Protein AF-A0A357L0M3-F1 (afdb_monomer_lite)

pLDDT: mean 96.91, std 2.3, range [84.19, 98.81]

Structure (mmCIF, N/CA/C/O backbone):
data_AF-A0A357L0M3-F1
#
_entry.id   AF-A0A357L0M3-F1
#
loop_
_atom_site.group_PDB
_atom_site.id
_atom_site.type_symbol
_atom_site.label_atom_id
_atom_site.label_alt_id
_atom_site.label_comp_id
_atom_site.label_asym_id
_atom_site.label_entity_id
_atom_site.label_seq_id
_atom_site.pdbx_PDB_ins_code
_atom_site.Cartn_x
_atom_site.Cartn_y
_atom_site.Cartn_z
_atom_site.occupancy
_atom_site.B_iso_or_equiv
_atom_site.auth_seq_id
_atom_site.auth_comp_id
_atom_site.auth_asym_id
_atom_site.auth_atom_id
_atom_site.pdbx_PDB_model_num
ATOM 1 N N . LEU A 1 1 ? 10.082 -17.525 -8.032 1.00 84.19 1 LEU A N 1
ATOM 2 C CA . LEU A 1 1 ? 9.702 -16.219 -7.461 1.00 84.19 1 LEU A CA 1
ATOM 3 C C . LEU A 1 1 ? 8.927 -16.506 -6.190 1.00 84.19 1 LEU A C 1
ATOM 5 O O . LEU A 1 1 ? 7.994 -17.297 -6.262 1.00 84.19 1 LEU A O 1
ATOM 9 N N . THR A 1 2 ? 9.353 -15.949 -5.060 1.00 97.31 2 THR A N 1
ATOM 10 C CA . THR A 1 2 ? 8.674 -16.127 -3.770 1.00 97.31 2 THR A CA 1
ATOM 11 C C . THR A 1 2 ? 7.949 -14.836 -3.429 1.00 97.31 2 THR A C 1
ATOM 13 O O . THR A 1 2 ? 8.525 -13.756 -3.564 1.00 97.31 2 THR A O 1
ATOM 16 N N . LEU A 1 3 ? 6.682 -14.945 -3.038 1.00 97.94 3 LEU A N 1
ATOM 17 C CA . LEU A 1 3 ? 5.880 -13.804 -2.610 1.00 97.94 3 LEU A CA 1
ATOM 18 C C . LEU A 1 3 ? 5.888 -13.735 -1.088 1.00 97.94 3 LEU A C 1
ATOM 20 O O . LEU A 1 3 ? 5.645 -14.739 -0.419 1.00 97.94 3 LEU A O 1
ATOM 24 N N . ARG A 1 4 ? 6.124 -12.538 -0.558 1.00 98.44 4 ARG A N 1
ATOM 25 C CA . ARG A 1 4 ? 5.931 -12.232 0.856 1.00 98.44 4 ARG A CA 1
ATOM 26 C C . ARG A 1 4 ? 4.693 -11.360 0.990 1.00 98.44 4 ARG A C 1
ATOM 28 O O . ARG A 1 4 ? 4.653 -10.271 0.427 1.00 98.44 4 ARG A O 1
ATOM 35 N N . ILE A 1 5 ? 3.714 -11.850 1.738 1.00 98.38 5 ILE A N 1
ATOM 36 C CA . ILE A 1 5 ? 2.442 -11.172 1.995 1.00 98.38 5 ILE A CA 1
ATOM 37 C C . ILE A 1 5 ? 2.558 -10.372 3.297 1.00 98.38 5 ILE A C 1
ATOM 39 O O . ILE A 1 5 ? 3.080 -10.889 4.288 1.00 98.38 5 ILE A O 1
ATOM 43 N N . PHE A 1 6 ? 2.081 -9.129 3.283 1.00 98.31 6 PHE A N 1
ATOM 44 C CA . PHE A 1 6 ? 2.009 -8.248 4.450 1.00 98.31 6 PHE A CA 1
ATOM 45 C C . PHE A 1 6 ? 0.598 -8.203 5.033 1.00 98.31 6 PHE A C 1
ATOM 47 O O . PHE A 1 6 ? 0.435 -8.391 6.237 1.00 98.31 6 PHE A O 1
ATOM 54 N N . ASP A 1 7 ? -0.411 -8.019 4.179 1.00 98.38 7 ASP A N 1
ATOM 55 C CA . ASP A 1 7 ? -1.820 -7.992 4.568 1.00 98.38 7 ASP A CA 1
ATOM 56 C C . ASP A 1 7 ? -2.713 -8.554 3.451 1.00 98.38 7 ASP A C 1
ATOM 58 O O . ASP A 1 7 ? -2.366 -8.505 2.273 1.00 98.38 7 ASP A O 1
ATOM 62 N N . CYS A 1 8 ? -3.869 -9.096 3.822 1.00 97.38 8 CYS A N 1
ATOM 63 C CA . CYS A 1 8 ? -4.886 -9.619 2.910 1.00 97.38 8 CYS A CA 1
ATOM 64 C C . CYS A 1 8 ? -6.274 -9.215 3.414 1.00 97.38 8 CYS A C 1
ATOM 66 O O . CYS A 1 8 ? -6.693 -8.070 3.299 1.00 97.38 8 CYS A O 1
ATOM 68 N N . TYR A 1 9 ? -7.015 -10.149 4.005 1.00 98.25 9 TYR A N 1
ATOM 69 C CA . TYR A 1 9 ? -8.294 -9.831 4.606 1.00 98.25 9 TYR A CA 1
ATOM 70 C C . TYR A 1 9 ? -8.090 -9.016 5.889 1.00 98.25 9 TYR A C 1
ATOM 72 O O . TYR A 1 9 ? -7.542 -9.512 6.876 1.00 98.25 9 TYR A O 1
ATOM 80 N N . ARG A 1 10 ? -8.612 -7.787 5.878 1.00 98.19 10 ARG A N 1
ATOM 81 C CA . ARG A 1 10 ? -8.611 -6.865 7.014 1.00 98.19 10 ARG A CA 1
ATOM 82 C C . ARG A 1 10 ? -10.046 -6.684 7.506 1.00 98.19 10 ARG A C 1
ATOM 84 O O . ARG A 1 10 ? -10.864 -6.146 6.768 1.00 98.19 10 ARG A O 1
ATOM 91 N N . PRO A 1 11 ? -10.388 -7.096 8.733 1.00 98.38 11 PRO A N 1
ATOM 92 C CA . PRO A 1 11 ? -11.739 -6.915 9.256 1.00 98.38 11 PRO A CA 1
ATOM 93 C C . PRO A 1 11 ? -12.100 -5.429 9.362 1.00 98.38 11 PRO A C 1
ATOM 95 O O . PRO A 1 11 ? -11.245 -4.619 9.732 1.00 98.38 11 PRO A O 1
ATOM 98 N N . GLN A 1 12 ? -13.366 -5.068 9.139 1.00 98.44 12 GLN A N 1
ATOM 99 C CA . GLN A 1 12 ? -13.813 -3.673 9.237 1.00 98.44 12 GLN A CA 1
ATOM 100 C C . GLN A 1 12 ? -13.445 -3.018 10.582 1.00 98.44 12 GLN A C 1
ATOM 102 O O . GLN A 1 12 ? -12.995 -1.880 10.594 1.00 98.44 12 GLN A O 1
ATOM 107 N N . ARG A 1 13 ? -13.478 -3.742 11.709 1.00 98.25 13 ARG A N 1
ATOM 108 C CA . ARG A 1 13 ? -13.030 -3.217 13.016 1.00 98.25 13 ARG A CA 1
ATOM 109 C C . ARG A 1 13 ? -11.571 -2.744 13.046 1.00 98.25 13 ARG A C 1
ATOM 111 O O . ARG A 1 13 ? -11.232 -1.892 13.868 1.00 98.25 13 ARG A O 1
ATOM 118 N N . ALA A 1 14 ? -10.700 -3.322 12.215 1.00 98.06 14 ALA A N 1
ATOM 119 C CA . ALA A 1 14 ? -9.308 -2.896 12.085 1.00 98.06 14 ALA A CA 1
ATOM 120 C C . ALA A 1 14 ? -9.216 -1.611 11.251 1.00 98.06 14 ALA A C 1
ATOM 122 O O . ALA A 1 14 ? -8.492 -0.694 11.629 1.00 98.06 14 ALA A O 1
ATOM 123 N N . VAL A 1 15 ? -10.030 -1.493 10.197 1.00 97.94 15 VAL A N 1
ATOM 124 C CA . VAL A 1 15 ? -10.201 -0.234 9.453 1.00 97.94 15 VAL A CA 1
ATOM 125 C C . VAL A 1 15 ? -10.725 0.867 10.378 1.00 97.94 15 VAL A C 1
ATOM 127 O O . VAL A 1 15 ? -10.107 1.922 10.484 1.00 97.94 15 VAL A O 1
ATOM 130 N N . ASP A 1 16 ? -11.774 0.599 11.155 1.00 98.00 16 ASP A N 1
ATOM 131 C CA . ASP A 1 16 ? -12.319 1.556 12.124 1.00 98.00 16 ASP A CA 1
ATOM 132 C C . ASP A 1 16 ? -11.277 1.947 13.186 1.00 98.00 16 ASP A C 1
ATOM 134 O O . ASP A 1 16 ? -11.283 3.063 13.710 1.00 98.00 16 ASP A O 1
ATOM 138 N N . HIS A 1 17 ? -10.368 1.029 13.529 1.00 97.50 17 HIS A N 1
ATOM 139 C CA . HIS A 1 17 ? -9.239 1.332 14.400 1.00 97.50 17 HIS A CA 1
ATOM 140 C C . HIS A 1 17 ? -8.248 2.293 13.735 1.00 97.50 17 HIS A C 1
ATOM 142 O O . HIS A 1 17 ? -7.826 3.245 14.391 1.00 97.50 17 HIS A O 1
ATOM 148 N N . PHE A 1 18 ? -7.916 2.110 12.453 1.00 96.44 18 PHE A N 1
ATOM 149 C CA . PHE A 1 18 ? -7.113 3.080 11.701 1.00 96.44 18 PHE A CA 1
ATOM 150 C C . PHE A 1 18 ? -7.787 4.445 11.622 1.00 96.44 18 PHE A C 1
ATOM 152 O O . PHE A 1 18 ? -7.108 5.449 11.810 1.00 96.44 18 PHE A O 1
ATOM 159 N N . VAL A 1 19 ? -9.112 4.499 11.460 1.00 95.62 19 VAL A N 1
ATOM 160 C CA . VAL A 1 19 ? -9.861 5.764 11.477 1.00 95.62 19 VAL A CA 1
ATOM 161 C C . VAL A 1 19 ? -9.725 6.474 12.825 1.00 95.62 19 VAL A C 1
ATOM 163 O O . VAL A 1 19 ? -9.352 7.648 12.879 1.00 95.62 19 VAL A O 1
ATOM 166 N N . ARG A 1 20 ? -9.944 5.759 13.937 1.00 96.50 20 ARG A N 1
ATOM 167 C CA . ARG A 1 20 ? -9.752 6.323 15.287 1.00 96.50 20 ARG A CA 1
ATOM 168 C C . ARG A 1 20 ? -8.309 6.748 15.535 1.00 96.50 20 ARG A C 1
ATOM 170 O O . ARG A 1 20 ? -8.079 7.784 16.154 1.00 96.50 20 ARG A O 1
ATOM 177 N N . TRP A 1 21 ? -7.340 5.960 15.070 1.00 96.25 21 TRP A N 1
ATOM 178 C CA . TRP A 1 21 ? -5.929 6.306 15.174 1.00 96.25 21 TRP A CA 1
ATOM 179 C C . TRP A 1 21 ? -5.619 7.568 14.374 1.00 96.25 21 TRP A C 1
ATOM 181 O O . TRP A 1 21 ? -5.005 8.468 14.929 1.00 96.25 21 TRP A O 1
ATOM 191 N N . ALA A 1 22 ? -6.067 7.680 13.127 1.00 93.62 22 ALA A N 1
ATOM 192 C CA . ALA A 1 22 ? -5.824 8.832 12.267 1.00 93.62 22 ALA A CA 1
ATOM 193 C C . ALA A 1 22 ? -6.376 10.139 12.867 1.00 93.62 22 ALA A C 1
ATOM 195 O O . ALA A 1 22 ? -5.722 11.176 12.784 1.00 93.62 22 ALA A O 1
ATOM 196 N N . ALA A 1 23 ? -7.523 10.067 13.551 1.00 92.31 23 ALA A N 1
ATOM 197 C CA . ALA A 1 23 ? -8.125 11.188 14.276 1.00 92.31 23 ALA A CA 1
ATOM 198 C C . ALA A 1 23 ? -7.456 11.502 15.632 1.00 92.31 23 ALA A C 1
ATOM 200 O O . ALA A 1 23 ? -7.745 12.532 16.242 1.00 92.31 23 ALA A O 1
ATOM 201 N N . SER A 1 24 ? -6.581 10.628 16.137 1.00 95.19 24 SER A N 1
ATOM 202 C CA . SER A 1 24 ? -5.901 10.828 17.418 1.00 95.19 24 SER A CA 1
ATOM 203 C C . SER A 1 24 ? -4.637 11.683 17.278 1.00 95.19 24 SER A C 1
ATOM 205 O O . SER A 1 24 ? -3.992 11.718 16.228 1.00 95.19 24 SER A O 1
ATOM 207 N N . GLY A 1 25 ? -4.200 12.288 18.385 1.00 94.81 25 GLY A N 1
ATOM 208 C CA . GLY A 1 25 ? -2.924 13.011 18.471 1.00 94.81 25 GLY A CA 1
ATOM 209 C C . GLY A 1 25 ? -1.664 12.128 18.480 1.00 94.81 25 GLY A C 1
ATOM 210 O O . GLY A 1 25 ? -0.576 12.645 18.707 1.00 94.81 25 GLY A O 1
ATOM 211 N N . ASP A 1 26 ? -1.776 10.809 18.276 1.00 95.81 26 ASP A N 1
ATOM 212 C CA . ASP A 1 26 ? -0.628 9.890 18.307 1.00 95.81 26 ASP A CA 1
ATOM 213 C C . ASP A 1 26 ? 0.317 10.102 17.109 1.00 95.81 26 ASP A C 1
ATOM 215 O O . ASP A 1 26 ? -0.069 9.866 15.967 1.00 95.81 26 ASP A O 1
ATOM 219 N N . GLN A 1 27 ? 1.560 10.511 17.364 1.00 97.19 27 GLN A N 1
ATOM 220 C CA . GLN A 1 27 ? 2.585 10.758 16.339 1.00 97.19 27 GLN A CA 1
ATOM 221 C C . GLN A 1 27 ? 3.780 9.799 16.440 1.00 97.19 27 GLN A C 1
ATOM 223 O O . GLN A 1 27 ? 4.790 10.006 15.770 1.00 97.19 27 GLN A O 1
ATOM 228 N N . ARG A 1 28 ? 3.697 8.753 17.275 1.00 97.69 28 ARG A N 1
ATOM 229 C CA . ARG A 1 28 ? 4.849 7.888 17.599 1.00 97.69 28 ARG A CA 1
ATOM 230 C C . ARG A 1 28 ? 5.494 7.243 16.372 1.00 97.69 28 ARG A C 1
ATOM 232 O O . ARG A 1 28 ? 6.697 7.032 16.374 1.00 97.69 28 ARG A O 1
ATOM 239 N N . THR A 1 29 ? 4.700 6.959 15.344 1.00 96.19 29 THR A N 1
ATOM 240 C CA . THR A 1 29 ? 5.122 6.290 14.107 1.00 96.19 29 THR A CA 1
ATOM 241 C C . THR A 1 29 ? 5.335 7.252 12.933 1.00 96.19 29 THR A C 1
ATOM 243 O O . THR A 1 29 ? 5.655 6.804 11.836 1.00 96.19 29 THR A O 1
ATOM 246 N N . LYS A 1 30 ? 5.186 8.574 13.128 1.00 97.06 30 LYS A N 1
ATOM 247 C CA . LYS A 1 30 ? 5.258 9.558 12.031 1.00 97.06 30 LYS A CA 1
ATOM 248 C C . LYS A 1 30 ? 6.577 9.480 11.271 1.00 97.06 30 LYS A C 1
ATOM 250 O O . LYS A 1 30 ? 6.555 9.449 10.048 1.00 97.06 30 LYS A O 1
ATOM 255 N N . ALA A 1 31 ? 7.700 9.430 11.987 1.00 97.19 31 ALA A N 1
ATOM 256 C CA . ALA A 1 31 ? 9.030 9.419 11.376 1.00 97.19 31 ALA A CA 1
ATOM 257 C C . ALA A 1 31 ? 9.243 8.227 10.429 1.00 97.19 31 ALA A C 1
ATOM 259 O O . ALA A 1 31 ? 9.912 8.376 9.411 1.00 97.19 31 ALA A O 1
ATOM 260 N N . ASP A 1 32 ? 8.636 7.083 10.747 1.00 96.31 32 ASP A N 1
ATOM 261 C CA . ASP A 1 32 ? 8.844 5.838 10.011 1.00 96.31 32 ASP A CA 1
ATOM 262 C C . ASP A 1 32 ? 7.838 5.655 8.867 1.00 96.31 32 ASP A C 1
ATOM 264 O O . ASP A 1 32 ? 8.203 5.127 7.821 1.00 96.31 32 ASP A O 1
ATOM 268 N N . TYR A 1 33 ? 6.585 6.097 9.043 1.00 97.06 33 TYR A N 1
ATOM 269 C CA . TYR A 1 33 ? 5.489 5.754 8.124 1.00 97.06 33 TYR A CA 1
ATOM 270 C C . TYR A 1 33 ? 4.902 6.941 7.361 1.00 97.06 33 TYR A C 1
ATOM 272 O O . TYR A 1 33 ? 4.384 6.750 6.274 1.00 97.06 33 TYR A O 1
ATOM 280 N N . PHE A 1 34 ? 4.946 8.164 7.888 1.00 96.81 34 PHE A N 1
ATOM 281 C CA . PHE A 1 34 ? 4.361 9.338 7.218 1.00 96.81 34 PHE A CA 1
ATOM 282 C C . PHE A 1 34 ? 5.143 10.624 7.531 1.00 96.81 34 PHE A C 1
ATOM 284 O O . PHE A 1 34 ? 4.561 11.624 7.965 1.00 96.81 34 PHE A O 1
ATOM 291 N N . PRO A 1 35 ? 6.476 10.639 7.330 1.00 97.12 35 PRO A N 1
ATOM 292 C CA . PR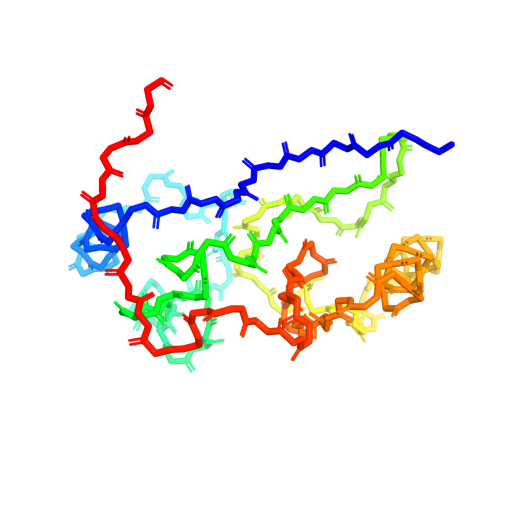O A 1 35 ? 7.328 11.730 7.805 1.00 97.12 35 PRO A CA 1
ATOM 293 C C . PRO A 1 35 ? 6.988 13.073 7.151 1.00 97.12 35 PRO A C 1
ATOM 295 O O . PRO A 1 35 ? 7.081 14.113 7.802 1.00 97.12 35 PRO A O 1
ATOM 298 N N . ASN A 1 36 ? 6.545 13.045 5.891 1.00 96.19 36 ASN A N 1
ATOM 299 C CA . ASN A 1 36 ? 6.293 14.238 5.080 1.00 96.19 36 ASN A CA 1
ATOM 300 C C . ASN A 1 36 ? 4.807 14.605 4.973 1.00 96.19 36 ASN A C 1
ATOM 302 O O . ASN A 1 36 ? 4.466 15.592 4.320 1.00 96.19 36 ASN A O 1
ATOM 306 N N . ILE A 1 37 ? 3.920 13.825 5.596 1.00 94.94 37 ILE A N 1
ATOM 307 C CA . ILE A 1 37 ? 2.477 14.035 5.529 1.00 94.94 37 ILE A CA 1
ATOM 308 C C . ILE A 1 37 ? 1.953 14.410 6.915 1.00 94.94 37 ILE A C 1
ATOM 310 O O . ILE A 1 37 ? 2.297 13.832 7.952 1.00 94.94 37 ILE A O 1
ATOM 314 N N . GLU A 1 38 ? 1.108 15.435 6.951 1.00 94.94 38 GLU A N 1
ATOM 315 C CA . GLU A 1 38 ? 0.352 15.747 8.156 1.00 94.94 38 GLU A CA 1
ATOM 316 C C . GLU A 1 38 ? -0.713 14.684 8.381 1.00 94.94 38 GLU A C 1
ATOM 318 O O . GLU A 1 38 ? -1.449 14.329 7.467 1.00 94.94 38 GLU A O 1
ATOM 323 N N . LYS A 1 39 ? -0.816 14.178 9.612 1.00 94.50 39 LYS A N 1
ATOM 324 C CA . LYS A 1 39 ? -1.675 13.028 9.925 1.00 94.50 39 LYS A CA 1
ATOM 325 C C . LYS A 1 39 ? -3.146 13.263 9.548 1.00 94.50 39 LYS A C 1
ATOM 327 O O . LYS A 1 39 ? -3.817 12.356 9.068 1.00 94.50 39 LYS A O 1
ATOM 332 N N . SER A 1 40 ? -3.618 14.504 9.677 1.00 93.31 40 SER A N 1
ATOM 333 C CA . SER A 1 40 ? -4.961 14.930 9.258 1.00 93.31 40 SER A CA 1
ATOM 334 C C . SER A 1 40 ? -5.209 14.829 7.747 1.00 93.31 40 SER A C 1
ATOM 336 O O . SER A 1 40 ? -6.361 14.811 7.322 1.00 93.31 40 SER A O 1
ATOM 338 N N . ARG A 1 41 ? -4.153 14.752 6.930 1.00 94.44 41 ARG A N 1
ATOM 339 C CA . ARG A 1 41 ? -4.232 14.620 5.471 1.00 94.44 41 ARG A CA 1
ATOM 340 C C . ARG A 1 41 ? -4.234 13.174 4.991 1.00 94.44 41 ARG A C 1
ATOM 342 O O . ARG A 1 41 ? -4.548 12.962 3.830 1.00 94.44 41 ARG A O 1
ATOM 349 N N . LEU A 1 42 ? -3.948 12.182 5.839 1.00 93.50 42 LEU A N 1
ATOM 350 C CA . LEU A 1 42 ? -3.803 10.784 5.400 1.00 93.50 42 LEU A CA 1
ATOM 351 C C . LEU A 1 42 ? -5.040 10.234 4.663 1.00 93.50 42 LEU A C 1
ATOM 353 O O . LEU A 1 42 ? -4.892 9.444 3.736 1.00 93.50 42 LEU A O 1
ATOM 357 N N . PHE A 1 43 ? -6.243 10.698 5.015 1.00 93.12 43 PHE A N 1
ATOM 358 C CA . PHE A 1 43 ? -7.467 10.394 4.262 1.00 93.12 43 PHE A CA 1
ATOM 359 C C . PHE A 1 43 ? -7.555 11.140 2.932 1.00 93.12 43 PHE A C 1
ATOM 361 O O . PHE A 1 43 ? -7.873 10.545 1.909 1.00 93.12 43 PHE A O 1
ATOM 368 N N . ALA A 1 44 ? -7.280 12.447 2.945 1.00 91.25 44 ALA A N 1
ATOM 369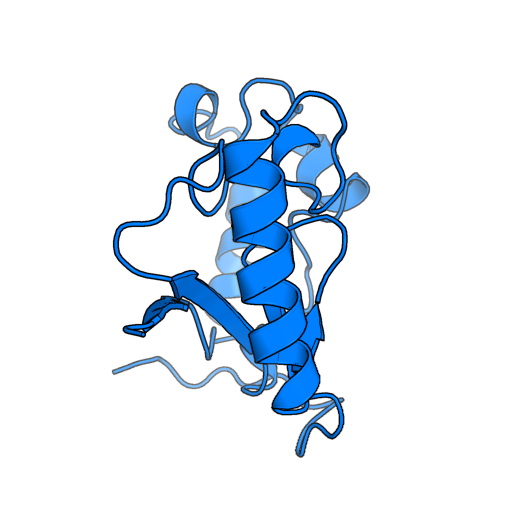 C CA . ALA A 1 44 ? -7.361 13.291 1.755 1.00 91.25 44 ALA A CA 1
ATOM 370 C C . ALA A 1 44 ? -6.340 12.879 0.679 1.00 91.25 44 ALA A C 1
ATOM 372 O O . ALA A 1 44 ? -6.614 13.029 -0.506 1.00 91.25 44 ALA A O 1
ATOM 373 N N . GLU A 1 45 ? -5.196 12.334 1.095 1.00 91.06 45 GLU A N 1
ATOM 374 C CA . GLU A 1 45 ? -4.160 11.788 0.211 1.00 91.06 45 GLU A CA 1
ATOM 375 C C . GLU A 1 45 ? -4.408 10.319 -0.183 1.00 91.06 45 GLU A C 1
ATOM 377 O O . GLU A 1 45 ? -3.656 9.765 -0.978 1.00 91.06 45 GLU A O 1
ATOM 382 N N . GLY A 1 46 ? -5.454 9.677 0.351 1.00 90.62 46 GLY A N 1
ATOM 383 C CA . GLY A 1 46 ? -5.862 8.332 -0.059 1.00 90.62 46 GLY A CA 1
ATOM 384 C C . GLY A 1 46 ? -5.041 7.170 0.514 1.00 90.62 46 GLY A C 1
ATOM 385 O O . GLY A 1 46 ? -5.142 6.072 -0.029 1.00 90.62 46 GLY A O 1
ATOM 386 N N . TYR A 1 47 ? -4.273 7.387 1.591 1.00 91.62 47 TYR A N 1
ATOM 387 C CA . TYR A 1 47 ? -3.521 6.335 2.306 1.00 91.62 47 TYR A CA 1
ATOM 388 C C . TYR A 1 47 ? -4.354 5.622 3.381 1.00 91.62 47 TYR A C 1
ATOM 390 O O . TYR A 1 47 ? -4.044 4.515 3.810 1.00 91.62 47 TYR A O 1
ATOM 398 N N . ILE A 1 4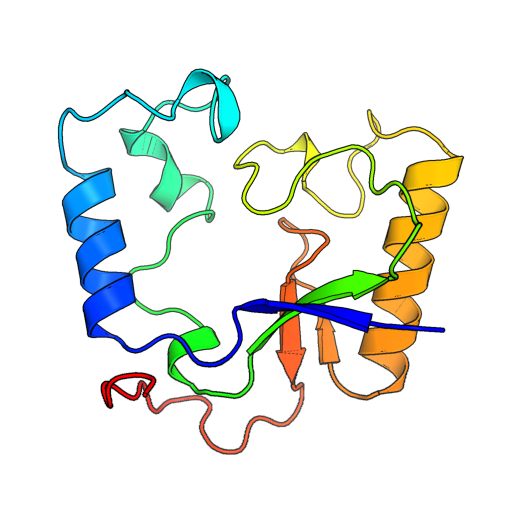8 ? -5.430 6.260 3.854 1.00 91.88 48 ILE A N 1
ATOM 399 C CA . ILE A 1 48 ? -6.402 5.651 4.768 1.00 91.88 48 ILE A CA 1
ATOM 400 C C . ILE A 1 48 ? -7.786 5.781 4.153 1.00 91.88 48 ILE A C 1
ATOM 402 O O . ILE A 1 48 ? -8.171 6.845 3.673 1.00 91.88 48 ILE A O 1
ATOM 406 N N . ALA A 1 49 ? -8.553 4.698 4.217 1.00 92.56 49 ALA A N 1
ATOM 407 C CA . ALA A 1 49 ? -9.931 4.649 3.757 1.00 92.56 49 ALA A CA 1
ATOM 408 C C . ALA A 1 49 ? -10.849 4.185 4.890 1.00 92.56 49 ALA A C 1
ATOM 410 O O . ALA A 1 49 ? -10.521 3.247 5.611 1.00 92.56 49 ALA A O 1
ATOM 411 N N . GLU A 1 50 ? -12.031 4.792 5.008 1.00 93.25 50 GLU A N 1
ATOM 412 C CA . GLU A 1 50 ? -13.084 4.333 5.933 1.00 93.25 50 GLU A CA 1
ATOM 413 C C . GLU A 1 50 ? -13.702 2.998 5.478 1.00 93.25 50 GLU A C 1
ATOM 415 O O . GLU A 1 50 ? -14.190 2.202 6.280 1.00 93.25 50 GLU A O 1
ATOM 420 N N . ARG A 1 51 ? -13.636 2.728 4.169 1.00 94.12 51 ARG A N 1
ATOM 421 C CA . ARG A 1 51 ? -14.030 1.474 3.526 1.00 94.12 51 ARG A CA 1
ATOM 422 C C . ARG A 1 51 ? -12.871 0.967 2.675 1.00 94.12 51 ARG A C 1
ATOM 424 O O . ARG A 1 51 ? -12.625 1.482 1.590 1.00 94.12 51 ARG A O 1
ATOM 431 N N . SER A 1 52 ? -12.172 -0.055 3.163 1.00 96.12 52 SER A N 1
ATOM 432 C CA . SER A 1 52 ? -10.996 -0.629 2.496 1.00 96.12 52 SER A CA 1
ATOM 433 C C . SER A 1 52 ? -11.349 -1.815 1.593 1.00 96.12 52 SER A C 1
ATOM 435 O O . SER A 1 52 ? -12.204 -2.632 1.941 1.00 96.12 52 SER A O 1
ATOM 437 N N . GLY A 1 53 ? -10.640 -1.958 0.468 1.00 96.69 53 GLY A N 1
ATOM 438 C CA . GLY A 1 53 ? -10.707 -3.151 -0.382 1.00 96.69 53 GLY A CA 1
ATOM 439 C C . GLY A 1 53 ? -10.383 -4.444 0.375 1.00 96.69 53 GLY A C 1
ATOM 440 O O . GLY A 1 53 ? -11.043 -5.460 0.167 1.00 96.69 53 GLY A O 1
ATOM 441 N N . HIS A 1 54 ? -9.474 -4.378 1.352 1.00 98.44 54 HIS A N 1
ATOM 442 C CA . HIS A 1 54 ? -9.112 -5.507 2.214 1.00 98.44 54 HIS A CA 1
ATOM 443 C C . HIS A 1 54 ? -10.298 -6.085 2.989 1.00 98.44 54 HIS A C 1
ATOM 445 O O . HIS A 1 54 ? -10.377 -7.302 3.172 1.00 98.44 54 HIS A O 1
ATOM 451 N N . SER A 1 55 ? -11.264 -5.250 3.385 1.00 98.56 55 SER A N 1
ATOM 452 C CA . SER A 1 55 ? -12.484 -5.714 4.054 1.00 98.56 55 SER A CA 1
ATOM 453 C C . SER A 1 55 ? -13.384 -6.538 3.134 1.00 98.56 55 SER A C 1
ATOM 455 O O . SER A 1 55 ? -14.254 -7.245 3.628 1.00 98.56 55 SER A O 1
ATOM 457 N N . ARG A 1 56 ? -13.176 -6.496 1.814 1.00 98.19 56 ARG A N 1
ATOM 458 C CA . ARG A 1 56 ? -13.903 -7.308 0.823 1.00 98.19 56 ARG A CA 1
ATOM 459 C C . ARG A 1 56 ? -13.249 -8.667 0.558 1.00 98.19 56 ARG A C 1
ATOM 461 O O . ARG A 1 56 ? -13.778 -9.481 -0.196 1.00 98.19 56 ARG A O 1
ATOM 468 N N . GLY A 1 57 ? -12.098 -8.933 1.186 1.00 97.25 57 GLY A N 1
ATOM 469 C CA . GLY A 1 57 ? -11.412 -10.228 1.159 1.00 97.25 57 GLY A CA 1
ATOM 470 C C . GLY A 1 57 ? -10.703 -10.571 -0.155 1.00 97.25 57 GLY A C 1
ATOM 471 O O . GLY A 1 57 ? -10.273 -11.707 -0.318 1.00 97.25 57 GLY A O 1
ATOM 472 N N . SER A 1 58 ? -10.582 -9.615 -1.081 1.00 98.00 58 SER A N 1
ATOM 473 C CA . SER A 1 58 ? -9.999 -9.824 -2.421 1.00 98.00 58 SER A CA 1
ATOM 474 C C . SER A 1 58 ? -8.830 -8.880 -2.723 1.00 98.00 58 SER A C 1
ATOM 476 O O . SER A 1 58 ? -8.442 -8.713 -3.879 1.00 98.00 58 SER A O 1
ATOM 478 N N . THR A 1 59 ? -8.269 -8.267 -1.684 1.00 98.56 59 THR A N 1
ATOM 479 C CA . THR A 1 59 ? -7.135 -7.345 -1.761 1.00 98.56 59 THR A CA 1
ATOM 480 C C . THR A 1 59 ? -5.958 -7.918 -0.985 1.00 98.56 59 THR A C 1
ATOM 482 O O . THR A 1 59 ? -6.151 -8.562 0.047 1.00 98.56 59 THR A O 1
ATOM 485 N N . VAL A 1 60 ? -4.752 -7.708 -1.502 1.00 98.75 60 VAL A N 1
ATOM 486 C CA . VAL A 1 60 ? -3.499 -8.187 -0.930 1.00 98.75 60 VAL A CA 1
ATOM 487 C C . VAL A 1 60 ? -2.422 -7.113 -1.044 1.00 98.75 60 VAL A C 1
ATOM 489 O O . VAL A 1 60 ? -2.249 -6.504 -2.100 1.00 98.75 60 VAL A O 1
ATOM 492 N N . ASP A 1 61 ? -1.677 -6.951 0.042 1.00 98.81 61 ASP A N 1
ATOM 493 C CA . ASP A 1 61 ? -0.447 -6.179 0.114 1.00 98.81 61 ASP A CA 1
ATOM 494 C C . ASP A 1 61 ? 0.735 -7.148 0.137 1.00 98.81 61 ASP A C 1
ATOM 496 O O . ASP A 1 61 ? 0.825 -8.015 1.015 1.00 98.81 61 ASP A O 1
ATOM 500 N N . LEU A 1 62 ? 1.645 -7.046 -0.831 1.00 98.81 62 LEU A N 1
ATOM 501 C CA . LEU A 1 62 ? 2.750 -7.994 -0.952 1.00 98.81 62 LEU A CA 1
ATOM 502 C C . LEU A 1 62 ? 4.000 -7.416 -1.620 1.00 98.81 62 LEU A C 1
ATOM 504 O O . LEU A 1 62 ? 3.985 -6.360 -2.245 1.00 98.81 62 LEU A O 1
ATOM 508 N N . THR A 1 63 ? 5.088 -8.176 -1.534 1.00 98.75 63 THR A N 1
ATOM 509 C CA . THR A 1 63 ? 6.312 -7.960 -2.306 1.00 98.75 63 THR A CA 1
ATOM 510 C C . THR A 1 63 ? 6.846 -9.271 -2.881 1.00 98.75 63 THR A C 1
ATOM 512 O O . THR A 1 63 ? 6.430 -10.369 -2.496 1.00 98.75 63 THR A O 1
ATOM 515 N N . ILE A 1 64 ? 7.812 -9.156 -3.788 1.00 98.50 64 ILE A N 1
ATOM 516 C CA . ILE A 1 64 ? 8.675 -10.266 -4.181 1.00 98.50 64 ILE A CA 1
ATOM 517 C C . ILE A 1 64 ? 9.829 -10.319 -3.182 1.00 98.50 64 ILE A C 1
ATOM 519 O O . ILE A 1 64 ? 10.553 -9.341 -3.000 1.00 98.50 64 ILE A O 1
ATOM 523 N N . GLU A 1 65 ? 10.005 -11.463 -2.530 1.00 97.75 65 GLU A N 1
ATOM 524 C CA . GLU A 1 65 ? 11.046 -11.631 -1.523 1.00 97.75 65 GLU A CA 1
ATOM 525 C C . GLU A 1 65 ? 12.447 -11.390 -2.110 1.00 97.75 65 GLU A C 1
ATOM 527 O O . GLU A 1 65 ? 12.788 -11.895 -3.181 1.00 97.75 65 GLU A O 1
ATOM 532 N N . GLY A 1 66 ? 13.255 -10.601 -1.395 1.00 97.00 66 GLY A N 1
ATOM 533 C CA . GLY A 1 66 ? 14.622 -10.256 -1.790 1.00 97.00 66 GLY A CA 1
ATOM 534 C C . GLY A 1 66 ? 14.747 -9.090 -2.775 1.00 97.00 66 GLY A C 1
ATOM 535 O O . GLY A 1 66 ? 15.873 -8.709 -3.086 1.00 97.00 66 GLY A O 1
ATOM 536 N N . LEU A 1 67 ? 13.641 -8.501 -3.250 1.00 98.00 67 LEU A N 1
ATOM 537 C CA . LEU A 1 67 ? 13.692 -7.303 -4.091 1.00 98.00 67 LEU A CA 1
ATOM 538 C C . LEU A 1 67 ? 13.566 -6.023 -3.264 1.00 98.00 67 LEU A C 1
ATOM 540 O O . LEU A 1 67 ? 12.675 -5.883 -2.427 1.00 98.00 67 LEU A O 1
ATOM 544 N N . ASP A 1 68 ? 14.450 -5.069 -3.549 1.00 98.19 68 ASP A N 1
ATOM 545 C CA . ASP A 1 68 ? 14.358 -3.707 -3.033 1.00 98.19 68 ASP A CA 1
ATOM 546 C C . ASP A 1 68 ? 13.331 -2.909 -3.847 1.00 98.19 68 ASP A C 1
ATOM 548 O O . ASP A 1 68 ? 13.452 -2.780 -5.069 1.00 98.19 68 ASP A O 1
ATOM 552 N N . MET A 1 69 ? 12.323 -2.377 -3.160 1.00 98.38 69 MET A N 1
ATOM 553 C CA . MET A 1 69 ? 11.235 -1.598 -3.751 1.00 98.38 69 MET A CA 1
ATOM 554 C C . MET A 1 69 ? 11.434 -0.088 -3.575 1.00 98.38 69 MET A C 1
ATOM 556 O O . MET A 1 69 ? 10.581 0.688 -3.992 1.00 98.38 69 MET A O 1
ATOM 560 N N . GLY A 1 70 ? 12.540 0.370 -2.981 1.00 97.19 70 GLY A N 1
ATOM 561 C CA . GLY A 1 70 ? 12.844 1.799 -2.821 1.00 97.19 70 GLY A CA 1
ATOM 562 C C . GLY A 1 70 ? 12.025 2.505 -1.740 1.00 97.19 70 GLY A C 1
ATOM 563 O O . GLY A 1 70 ? 11.948 3.729 -1.734 1.00 97.19 70 GLY A O 1
ATOM 564 N N . GLY A 1 71 ? 11.391 1.738 -0.857 1.00 95.50 71 GLY A N 1
ATOM 565 C CA . GLY A 1 71 ? 10.611 2.216 0.278 1.00 95.50 71 GLY A CA 1
ATOM 566 C C . GLY A 1 71 ? 9.993 1.038 1.037 1.00 95.50 71 GLY A C 1
ATOM 567 O O . GLY A 1 71 ? 9.816 -0.032 0.444 1.00 95.50 71 GLY A O 1
ATOM 568 N N . PRO A 1 72 ? 9.699 1.191 2.338 1.00 96.88 72 PRO A N 1
ATOM 569 C CA . PRO A 1 72 ? 9.052 0.140 3.108 1.00 96.88 72 PRO A CA 1
ATOM 570 C C . PRO A 1 72 ? 7.562 0.009 2.753 1.00 96.88 72 PRO A C 1
ATOM 572 O O . PRO A 1 72 ? 6.972 0.878 2.112 1.00 96.88 72 PRO A O 1
ATOM 575 N N . PHE A 1 73 ? 6.969 -1.107 3.179 1.00 98.12 73 PHE A N 1
ATOM 576 C CA . PHE A 1 73 ? 5.516 -1.287 3.240 1.00 98.12 73 PHE A CA 1
ATOM 577 C C . PHE A 1 73 ? 4.892 -0.266 4.212 1.00 98.12 73 PHE A C 1
ATOM 579 O O . PHE A 1 73 ? 5.545 0.118 5.184 1.00 98.12 73 PHE A O 1
ATOM 586 N N . ASP A 1 74 ? 3.654 0.164 3.946 1.00 97.06 74 ASP A N 1
ATOM 587 C CA . ASP A 1 74 ? 2.905 1.180 4.710 1.00 97.06 74 ASP A CA 1
ATOM 588 C C . ASP A 1 74 ? 3.572 2.569 4.787 1.00 97.06 74 ASP A C 1
ATOM 590 O O . ASP A 1 74 ? 3.246 3.393 5.642 1.00 97.06 74 ASP A O 1
ATOM 594 N N . PHE A 1 75 ? 4.495 2.881 3.872 1.00 98.00 75 PHE A N 1
ATOM 595 C CA . PHE A 1 75 ? 5.079 4.218 3.794 1.00 98.00 75 PHE A CA 1
ATOM 596 C C . PHE A 1 75 ? 4.114 5.194 3.105 1.00 98.00 75 PHE A C 1
ATOM 598 O O . PHE A 1 75 ? 4.031 5.245 1.881 1.00 98.00 75 PHE A O 1
ATOM 605 N N . PHE A 1 76 ? 3.369 5.978 3.875 1.00 96.75 76 PHE A N 1
ATOM 606 C CA . PHE A 1 76 ? 2.410 6.973 3.391 1.00 96.75 76 PHE A CA 1
ATOM 607 C C . PHE A 1 76 ? 3.126 8.253 2.937 1.00 96.75 76 PHE A C 1
ATOM 609 O O . PHE A 1 76 ? 3.130 9.289 3.608 1.00 96.75 76 PHE A O 1
ATOM 616 N N . ASP A 1 77 ? 3.753 8.156 1.770 1.00 96.69 77 ASP A N 1
ATOM 617 C CA . ASP A 1 77 ? 4.432 9.226 1.047 1.00 96.69 77 ASP A CA 1
ATOM 618 C C . ASP A 1 77 ? 4.251 8.990 -0.457 1.00 96.69 77 ASP A C 1
ATOM 620 O O . ASP A 1 77 ? 4.226 7.829 -0.875 1.00 96.69 77 ASP A O 1
ATOM 624 N N . PRO A 1 78 ? 4.222 10.038 -1.302 1.00 96.50 78 PRO A N 1
ATOM 625 C CA . PRO A 1 78 ? 4.170 9.842 -2.747 1.00 96.50 78 PRO A CA 1
ATOM 626 C C . PRO A 1 78 ? 5.309 8.966 -3.300 1.00 96.50 78 PRO A C 1
ATOM 628 O O . PRO A 1 78 ? 5.161 8.394 -4.373 1.00 96.50 78 PRO A O 1
ATOM 631 N N . LEU A 1 79 ? 6.417 8.783 -2.561 1.00 97.06 79 LEU A N 1
ATOM 632 C CA . LEU A 1 79 ? 7.495 7.846 -2.899 1.00 97.06 79 LEU A CA 1
ATOM 633 C C . LEU A 1 79 ? 6.992 6.399 -3.028 1.00 97.06 79 LEU A C 1
ATOM 635 O O . LEU A 1 79 ? 7.617 5.588 -3.716 1.00 97.06 79 LEU A O 1
ATOM 639 N N . SER A 1 80 ? 5.869 6.064 -2.395 1.00 98.06 80 SER A N 1
ATOM 640 C CA . SER A 1 80 ? 5.207 4.763 -2.505 1.00 98.06 80 SER A CA 1
ATOM 641 C C . SER A 1 80 ? 4.391 4.596 -3.780 1.00 98.06 80 SER A C 1
ATOM 643 O O . SER A 1 80 ? 4.119 3.456 -4.166 1.00 98.06 80 SER A O 1
ATOM 645 N N . ASN A 1 81 ? 4.094 5.687 -4.496 1.00 97.94 81 ASN A N 1
ATOM 646 C CA . ASN A 1 81 ? 3.432 5.610 -5.789 1.00 97.94 81 ASN A CA 1
ATOM 647 C C . ASN A 1 81 ? 4.265 4.742 -6.730 1.00 97.94 81 ASN A C 1
ATOM 649 O O . ASN A 1 81 ? 5.481 4.912 -6.858 1.00 97.94 81 ASN A O 1
ATOM 653 N N . THR A 1 82 ? 3.612 3.826 -7.440 1.00 97.31 82 THR A N 1
ATOM 654 C CA . THR A 1 82 ? 4.311 2.825 -8.264 1.00 97.31 82 THR A CA 1
ATOM 655 C C . THR A 1 82 ? 5.261 3.469 -9.281 1.00 97.31 82 THR A C 1
ATOM 657 O O . THR A 1 82 ? 6.346 2.941 -9.516 1.00 97.31 82 THR A O 1
ATOM 660 N N . ALA A 1 83 ? 4.869 4.620 -9.836 1.00 96.25 83 ALA A N 1
ATOM 661 C CA . ALA A 1 83 ? 5.592 5.353 -10.874 1.00 96.25 83 ALA A CA 1
ATOM 662 C C . ALA A 1 83 ? 6.290 6.636 -10.371 1.00 96.25 83 ALA A C 1
ATOM 664 O O . ALA A 1 83 ? 6.530 7.543 -11.170 1.00 96.25 83 ALA A O 1
ATOM 665 N N . ASP A 1 84 ? 6.575 6.767 -9.067 1.00 97.44 84 ASP A N 1
ATOM 666 C CA . ASP A 1 84 ? 7.255 7.963 -8.551 1.00 97.44 84 ASP A CA 1
ATOM 667 C C . ASP A 1 84 ? 8.665 8.114 -9.168 1.00 97.44 84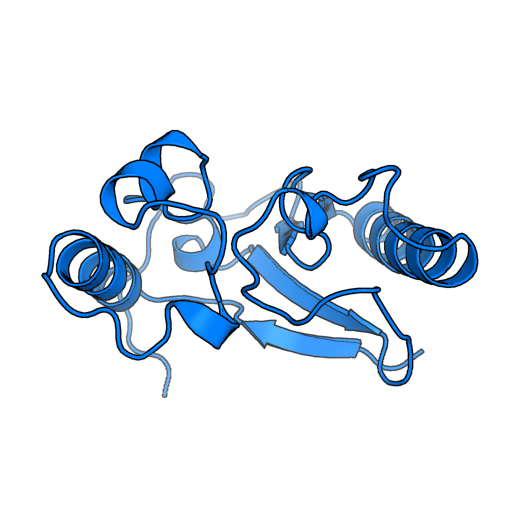 ASP A C 1
ATOM 669 O O . ASP A 1 84 ? 9.483 7.193 -9.075 1.00 97.44 84 ASP A O 1
ATOM 673 N N . PRO A 1 85 ? 8.990 9.269 -9.782 1.00 96.38 85 PRO A N 1
ATOM 674 C CA . PRO A 1 85 ? 10.246 9.457 -10.509 1.00 96.38 85 PRO A CA 1
ATOM 675 C C . PRO A 1 85 ? 11.482 9.568 -9.604 1.00 96.38 85 PRO A C 1
ATOM 677 O O . PRO A 1 85 ? 12.604 9.550 -10.108 1.00 96.38 85 PRO A O 1
ATOM 680 N N . ARG A 1 86 ? 11.308 9.715 -8.284 1.00 97.00 86 ARG A N 1
ATOM 681 C CA . ARG A 1 86 ? 12.409 9.777 -7.308 1.00 97.00 86 ARG A CA 1
ATOM 682 C C . ARG A 1 86 ? 12.948 8.386 -6.965 1.00 97.00 86 ARG A C 1
ATOM 684 O O . ARG A 1 86 ? 14.016 8.279 -6.367 1.00 97.00 86 ARG A O 1
ATOM 691 N N . VAL A 1 87 ? 12.225 7.328 -7.332 1.00 97.62 87 VAL A N 1
ATOM 692 C CA . VAL A 1 87 ? 12.617 5.935 -7.103 1.00 97.62 87 VAL A CA 1
ATOM 693 C C . VAL A 1 87 ? 13.695 5.531 -8.110 1.00 97.62 87 VAL A C 1
ATOM 695 O O . VAL A 1 87 ? 13.579 5.788 -9.307 1.00 97.62 87 VAL A O 1
ATOM 698 N N . GLY A 1 88 ? 14.759 4.884 -7.628 1.00 97.50 88 GLY A N 1
ATOM 699 C CA . GLY A 1 88 ? 15.870 4.440 -8.469 1.00 97.50 88 GLY A CA 1
ATOM 700 C C . GLY A 1 88 ? 15.438 3.465 -9.571 1.00 97.50 88 GLY A C 1
ATOM 701 O O . GLY A 1 88 ? 14.478 2.709 -9.420 1.00 97.50 88 GLY A O 1
ATOM 702 N N . VAL A 1 89 ? 16.176 3.454 -10.687 1.00 97.88 89 VAL A N 1
ATOM 703 C CA . VAL A 1 89 ? 15.863 2.612 -11.858 1.00 97.88 89 VAL A CA 1
ATOM 704 C C . VAL A 1 89 ? 15.698 1.122 -11.500 1.00 97.88 89 VAL A C 1
ATOM 706 O O . VAL A 1 89 ? 14.703 0.537 -11.935 1.00 97.88 89 VAL A O 1
ATOM 709 N N . PRO A 1 90 ? 16.582 0.490 -10.693 1.00 98.31 90 PRO A N 1
ATOM 710 C CA . PRO A 1 90 ? 16.398 -0.908 -10.293 1.00 98.31 90 PRO A CA 1
ATOM 711 C C . PRO A 1 90 ? 15.124 -1.136 -9.466 1.00 98.31 90 PRO A C 1
ATOM 713 O O . PRO A 1 90 ? 14.398 -2.097 -9.706 1.00 98.31 90 PRO A O 1
ATOM 716 N N . GLN A 1 91 ? 14.814 -0.238 -8.530 1.00 98.62 91 GLN A N 1
ATOM 717 C CA . GLN A 1 91 ? 13.627 -0.334 -7.678 1.00 98.62 91 GLN A CA 1
ATOM 718 C C . GLN A 1 91 ? 12.343 -0.137 -8.490 1.00 98.62 91 GLN A C 1
ATOM 720 O O . GLN A 1 91 ? 11.374 -0.870 -8.305 1.00 98.62 91 GLN A O 1
ATOM 725 N N . HIS A 1 92 ? 12.344 0.789 -9.450 1.00 98.19 92 HIS A N 1
ATOM 726 C CA . HIS A 1 92 ? 11.215 0.975 -10.356 1.00 98.19 92 HIS A CA 1
ATOM 727 C C . HIS A 1 92 ? 10.990 -0.266 -11.235 1.00 98.19 92 HIS A C 1
ATOM 729 O O . HIS A 1 92 ? 9.853 -0.712 -11.390 1.00 98.19 92 HIS A O 1
ATOM 735 N N . ALA A 1 93 ? 12.060 -0.897 -11.734 1.00 98.38 93 ALA A N 1
ATOM 736 C CA . ALA A 1 93 ? 11.960 -2.169 -12.451 1.00 98.38 93 ALA A CA 1
ATOM 737 C C . ALA A 1 93 ? 11.379 -3.294 -11.569 1.00 98.38 93 ALA A C 1
ATOM 739 O O . ALA A 1 93 ? 10.549 -4.068 -12.045 1.00 98.38 93 ALA A O 1
ATOM 740 N N . ASN A 1 94 ? 11.743 -3.351 -10.283 1.00 98.69 94 ASN A N 1
ATOM 741 C CA . ASN A 1 94 ? 11.183 -4.316 -9.329 1.00 98.69 94 ASN A CA 1
ATOM 742 C C . ASN A 1 94 ? 9.686 -4.081 -9.070 1.00 98.69 94 ASN A C 1
ATOM 744 O O . ASN A 1 94 ? 8.903 -5.033 -9.107 1.00 98.69 94 ASN A O 1
ATOM 748 N N . ARG A 1 95 ? 9.266 -2.821 -8.878 1.00 98.62 95 ARG A N 1
ATOM 749 C CA . ARG A 1 95 ? 7.845 -2.452 -8.736 1.00 98.62 95 ARG A CA 1
ATOM 750 C C . ARG A 1 95 ? 7.043 -2.824 -9.982 1.00 98.62 95 ARG A C 1
ATOM 752 O O . ARG A 1 95 ? 5.962 -3.398 -9.872 1.00 98.62 95 ARG A O 1
ATOM 759 N N . LEU A 1 96 ? 7.587 -2.556 -11.171 1.00 98.31 96 LEU A N 1
ATOM 760 C CA . LEU A 1 96 ? 6.960 -2.930 -12.440 1.00 98.31 96 LEU A CA 1
ATOM 761 C C . LEU A 1 96 ? 6.885 -4.446 -12.624 1.00 98.31 96 LEU A C 1
ATOM 763 O O . LEU A 1 96 ? 5.864 -4.939 -13.096 1.00 98.31 96 LEU A O 1
ATOM 767 N N . LEU A 1 97 ? 7.915 -5.195 -12.224 1.00 98.62 97 LEU A N 1
ATOM 768 C CA . LEU A 1 97 ? 7.877 -6.656 -12.239 1.00 98.62 97 LEU A CA 1
ATOM 769 C C . LEU A 1 97 ? 6.737 -7.182 -11.360 1.00 98.62 97 LEU A C 1
ATOM 771 O O . LEU A 1 97 ? 5.935 -7.984 -11.837 1.00 98.62 97 LEU A O 1
ATOM 775 N N . LEU A 1 98 ? 6.640 -6.713 -10.111 1.00 98.81 98 LEU A N 1
ATOM 776 C CA . LEU A 1 98 ? 5.547 -7.086 -9.211 1.00 98.81 98 LEU A CA 1
ATOM 777 C C . LEU A 1 98 ? 4.191 -6.735 -9.835 1.00 98.81 98 LEU A C 1
ATOM 779 O O . LEU A 1 98 ? 3.338 -7.612 -9.960 1.00 98.81 98 LEU A O 1
ATOM 783 N N . LYS A 1 99 ? 4.027 -5.495 -10.311 1.00 98.69 99 LYS A N 1
ATOM 784 C CA . LYS A 1 99 ? 2.800 -5.033 -10.969 1.00 98.69 99 LYS A CA 1
ATOM 785 C C . LYS A 1 99 ? 2.388 -5.938 -12.128 1.00 98.69 99 LYS A C 1
ATOM 787 O O . LYS A 1 99 ? 1.258 -6.413 -12.155 1.00 98.69 99 LYS A O 1
ATOM 792 N N . LEU A 1 100 ? 3.300 -6.202 -13.062 1.00 98.50 100 LEU A N 1
ATOM 793 C CA . LEU A 1 100 ? 3.024 -7.010 -14.251 1.00 98.50 100 LEU A CA 1
ATOM 794 C C . LEU A 1 100 ? 2.688 -8.461 -13.897 1.00 98.50 100 LEU A C 1
ATOM 796 O O . LEU A 1 100 ? 1.809 -9.052 -14.522 1.00 98.50 100 LEU A O 1
ATOM 800 N N . VAL A 1 101 ? 3.366 -9.041 -12.901 1.00 98.38 101 VAL A N 1
ATOM 801 C CA . VAL A 1 101 ? 3.051 -10.388 -12.406 1.00 98.38 101 VAL A CA 1
ATOM 802 C C . VAL A 1 101 ? 1.641 -10.417 -11.823 1.00 98.38 101 VAL A C 1
ATOM 804 O O . VAL A 1 101 ? 0.844 -11.264 -12.219 1.00 98.38 101 VAL A O 1
ATOM 807 N N . MET A 1 102 ? 1.307 -9.482 -10.936 1.00 98.75 102 MET A N 1
ATOM 808 C CA . MET A 1 102 ? -0.015 -9.429 -10.310 1.00 98.75 102 MET A CA 1
ATOM 809 C C . MET A 1 102 ? -1.126 -9.196 -11.345 1.00 98.75 102 MET A C 1
ATOM 811 O O . MET A 1 102 ? -2.123 -9.918 -11.348 1.00 98.75 102 MET A O 1
ATOM 815 N N . GLU A 1 103 ? -0.933 -8.268 -12.287 1.00 98.62 103 GLU A N 1
ATOM 816 C CA . GLU A 1 103 ? -1.899 -7.988 -13.360 1.00 98.62 103 GLU A CA 1
ATOM 817 C C . GLU A 1 103 ? -2.102 -9.173 -14.305 1.00 98.62 103 GLU A C 1
ATOM 819 O O . GLU A 1 103 ? -3.236 -9.504 -14.652 1.00 98.62 103 GLU A O 1
ATOM 824 N N . LYS A 1 104 ? -1.024 -9.884 -14.660 1.00 98.44 104 LYS A N 1
ATOM 825 C CA . LYS A 1 104 ? -1.110 -11.128 -15.438 1.00 98.44 104 LYS A CA 1
ATOM 826 C C . LYS A 1 104 ? -1.969 -12.190 -14.743 1.00 98.44 104 LYS A C 1
ATOM 828 O O . LYS A 1 104 ? -2.571 -13.021 -15.420 1.00 98.44 104 LYS A O 1
ATOM 833 N N . HIS A 1 105 ? -2.021 -12.170 -13.414 1.00 98.25 105 HIS A N 1
ATOM 834 C CA . HIS A 1 105 ? -2.796 -13.100 -12.596 1.00 98.25 105 HIS A CA 1
ATOM 835 C C . HIS A 1 105 ? -4.144 -12.530 -12.130 1.00 98.25 105 HIS A C 1
ATOM 837 O O . HIS A 1 105 ? -4.742 -13.052 -11.193 1.00 98.25 105 HIS A O 1
ATOM 843 N N . GLY A 1 106 ? -4.655 -11.502 -12.817 1.00 98.50 106 GLY A N 1
ATOM 844 C CA . GLY A 1 106 ? -6.023 -11.016 -12.641 1.00 98.50 106 GLY A CA 1
ATOM 845 C C . GLY A 1 106 ? -6.196 -9.983 -11.532 1.00 98.50 106 GLY A C 1
ATOM 846 O O . GLY A 1 106 ? -7.329 -9.680 -11.172 1.00 98.50 106 GLY A O 1
ATOM 847 N N . PHE A 1 107 ? -5.114 -9.421 -10.994 1.00 98.75 107 PHE A N 1
ATOM 848 C CA . PHE A 1 107 ? -5.187 -8.321 -10.035 1.00 98.75 107 PHE A CA 1
ATOM 849 C C . PHE A 1 107 ? -5.089 -6.952 -10.722 1.00 98.75 107 PHE A C 1
ATOM 851 O O . PHE A 1 107 ? -4.630 -6.823 -11.852 1.00 98.75 107 PHE A O 1
ATOM 858 N N . ARG A 1 108 ? -5.508 -5.903 -10.019 1.00 98.56 108 ARG A N 1
ATOM 859 C CA . ARG A 1 108 ? -5.359 -4.496 -10.394 1.00 98.56 108 ARG A CA 1
ATOM 860 C C . ARG A 1 108 ? -4.490 -3.808 -9.352 1.00 98.56 108 ARG A C 1
ATOM 862 O O . ARG A 1 108 ? -4.787 -3.898 -8.161 1.00 98.56 108 ARG A O 1
ATOM 869 N N . ALA A 1 109 ? -3.435 -3.140 -9.804 1.00 98.38 109 ALA A N 1
ATOM 870 C CA . ALA A 1 109 ? -2.557 -2.357 -8.940 1.00 98.38 109 ALA A CA 1
ATOM 871 C C . ALA A 1 109 ? -3.230 -1.046 -8.516 1.00 98.38 109 ALA A C 1
ATOM 873 O O . ALA A 1 109 ? -3.902 -0.405 -9.329 1.00 98.38 109 ALA A O 1
ATOM 874 N N . TYR A 1 110 ? -2.993 -0.610 -7.282 1.00 97.75 110 TYR A N 1
ATOM 875 C CA . TYR A 1 110 ? -3.329 0.744 -6.853 1.00 97.75 110 TYR A CA 1
ATOM 876 C C . TYR A 1 110 ? -2.141 1.682 -7.082 1.00 97.75 110 TYR A C 1
ATOM 878 O O . TYR A 1 110 ? -1.014 1.406 -6.686 1.00 97.75 110 TYR A O 1
ATOM 886 N N . ALA A 1 111 ? -2.370 2.800 -7.774 1.00 96.81 111 ALA A N 1
ATOM 887 C CA . ALA A 1 111 ? -1.274 3.638 -8.259 1.00 96.81 111 ALA A CA 1
ATOM 888 C C . ALA A 1 111 ? -0.438 4.274 -7.134 1.00 96.81 111 ALA A C 1
ATOM 890 O O . ALA A 1 111 ? 0.759 4.495 -7.335 1.00 96.81 111 ALA A O 1
ATOM 891 N N . LEU A 1 112 ? -1.057 4.552 -5.980 1.00 96.75 112 LEU A N 1
ATOM 892 C CA . LEU A 1 112 ? -0.426 5.249 -4.855 1.00 96.75 112 LEU A CA 1
ATOM 893 C C . LEU A 1 112 ? 0.391 4.326 -3.934 1.00 96.75 112 LEU A C 1
ATOM 895 O O . LEU A 1 112 ? 1.194 4.805 -3.142 1.00 96.75 112 LEU A O 1
ATOM 899 N N . GLU A 1 113 ? 0.239 3.008 -4.067 1.00 98.31 113 GLU A N 1
ATOM 900 C CA . GLU A 1 113 ? 0.873 2.028 -3.180 1.00 98.31 113 GLU A CA 1
ATOM 901 C C . GLU A 1 113 ? 1.429 0.863 -4.004 1.00 98.31 113 GLU A C 1
ATOM 903 O O . GLU A 1 113 ? 0.682 0.021 -4.502 1.00 98.31 113 GLU A O 1
ATOM 908 N N . TRP A 1 114 ? 2.755 0.789 -4.157 1.00 98.62 114 TRP A N 1
ATOM 909 C CA . TRP A 1 114 ? 3.404 -0.227 -5.002 1.00 98.62 114 TRP A CA 1
ATOM 910 C C . TRP A 1 114 ? 3.129 -1.681 -4.583 1.00 98.62 114 TRP A C 1
ATOM 912 O O . TRP A 1 114 ? 3.310 -2.592 -5.394 1.00 98.62 114 TRP A O 1
ATOM 922 N N . TRP A 1 115 ? 2.721 -1.905 -3.333 1.00 98.81 115 TRP A N 1
ATOM 923 C CA . TRP A 1 115 ? 2.454 -3.223 -2.757 1.00 98.81 115 TRP A CA 1
ATOM 924 C C . TRP A 1 115 ? 0.995 -3.677 -2.890 1.00 98.81 115 TRP A C 1
ATOM 926 O O . TRP A 1 115 ? 0.741 -4.857 -2.656 1.00 98.81 115 TRP A O 1
ATOM 936 N N . HIS A 1 116 ? 0.060 -2.782 -3.240 1.00 98.75 116 HIS A N 1
ATOM 937 C CA . HIS A 1 116 ? -1.380 -2.986 -3.058 1.00 98.75 116 HIS A CA 1
ATOM 938 C C . HIS A 1 116 ? -2.099 -3.437 -4.333 1.00 98.75 116 HIS A C 1
ATOM 940 O O . HIS A 1 116 ? -2.111 -2.745 -5.361 1.00 98.75 116 HIS A O 1
ATOM 946 N N . PHE A 1 117 ? -2.772 -4.585 -4.248 1.00 98.81 117 PH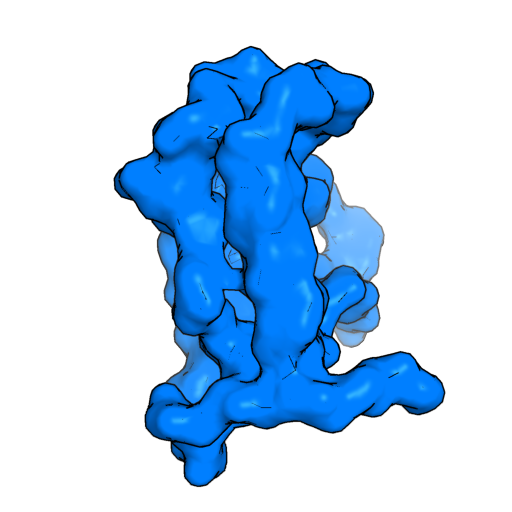E A N 1
ATOM 947 C CA . PHE A 1 1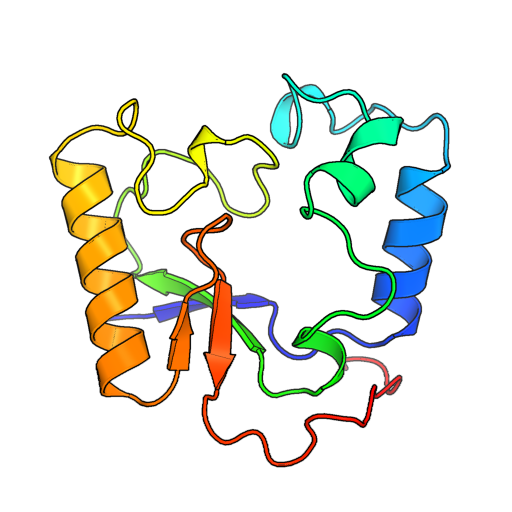17 ? -3.428 -5.225 -5.383 1.00 98.81 117 PHE A CA 1
ATOM 948 C C . PHE A 1 117 ? -4.812 -5.752 -5.020 1.00 98.81 117 PHE A C 1
ATOM 950 O O . PHE A 1 117 ? -4.971 -6.495 -4.058 1.00 98.81 117 PHE A O 1
ATOM 957 N N . THR A 1 118 ? -5.817 -5.442 -5.839 1.00 98.62 118 THR A N 1
ATOM 958 C CA . THR A 1 118 ? -7.185 -5.968 -5.688 1.00 98.62 118 THR A CA 1
ATOM 959 C C . THR A 1 118 ? -7.544 -6.855 -6.874 1.00 98.62 118 THR A C 1
ATOM 961 O O . THR A 1 118 ? -7.270 -6.488 -8.014 1.00 98.62 118 THR A O 1
ATOM 964 N N . LEU A 1 119 ? -8.145 -8.022 -6.635 1.00 98.62 119 LEU A N 1
ATOM 965 C CA . LEU A 1 119 ? -8.621 -8.913 -7.696 1.00 98.62 119 LEU A CA 1
ATOM 966 C C . LEU A 1 119 ? -9.580 -8.157 -8.632 1.00 98.62 119 LEU A C 1
ATOM 968 O O . LEU A 1 119 ? -10.451 -7.428 -8.177 1.00 98.62 119 LEU A O 1
ATOM 972 N N . ALA A 1 120 ? -9.426 -8.296 -9.947 1.00 97.94 120 ALA A N 1
ATOM 973 C CA . ALA A 1 120 ? -10.227 -7.551 -10.917 1.00 97.94 120 ALA A CA 1
ATOM 974 C C . ALA A 1 120 ? -11.710 -7.961 -10.910 1.00 97.94 120 ALA A C 1
ATOM 976 O O . ALA A 1 120 ? -12.587 -7.110 -11.083 1.00 97.94 120 ALA A O 1
ATOM 977 N N . GLU A 1 121 ? -11.968 -9.255 -10.730 1.00 97.44 121 GLU A N 1
ATOM 978 C CA . GLU A 1 121 ? -13.296 -9.871 -10.677 1.00 97.44 121 GLU A CA 1
ATOM 979 C C . GLU A 1 121 ? -13.585 -10.327 -9.245 1.00 97.44 121 GLU A C 1
ATOM 981 O O . GLU A 1 121 ? -13.526 -11.509 -8.909 1.00 97.44 121 GLU A O 1
ATOM 986 N N . GLU A 1 122 ? -13.822 -9.361 -8.360 1.00 97.81 122 GLU A N 1
ATOM 987 C CA . GLU A 1 122 ? -14.069 -9.652 -6.950 1.00 97.81 122 GLU A CA 1
ATOM 988 C C . GLU A 1 122 ? -15.395 -10.408 -6.767 1.00 97.81 122 GLU A C 1
ATOM 990 O O . GLU A 1 122 ? -16.416 -9.990 -7.314 1.00 97.81 122 GLU A O 1
ATOM 995 N N . PRO A 1 123 ? -15.436 -11.464 -5.938 1.00 97.94 123 PRO A N 1
ATOM 996 C CA . PRO A 1 123 ? -16.684 -12.134 -5.578 1.00 97.94 123 PRO A CA 1
ATOM 997 C C . PRO A 1 123 ? -17.604 -11.263 -4.708 1.00 97.94 123 PRO A C 1
ATOM 999 O O . PRO A 1 123 ? -18.818 -11.462 -4.704 1.00 97.94 123 PRO A O 1
ATOM 1002 N N . TYR A 1 124 ? -17.041 -10.301 -3.966 1.00 97.56 124 TYR A N 1
ATOM 1003 C CA . TYR A 1 124 ? -17.755 -9.517 -2.953 1.00 97.56 124 TYR A CA 1
ATOM 1004 C C . TYR A 1 124 ? -17.469 -8.003 -3.040 1.00 97.56 124 TYR A C 1
ATOM 1006 O O . TYR A 1 124 ? -17.096 -7.394 -2.036 1.00 97.56 124 TYR A O 1
ATOM 1014 N N . PRO A 1 125 ? -17.659 -7.348 -4.202 1.00 96.69 125 PRO A N 1
ATOM 1015 C CA . PRO A 1 125 ? -17.210 -5.970 -4.419 1.00 96.69 125 PRO A CA 1
ATOM 1016 C C . PRO A 1 125 ? -17.903 -4.937 -3.516 1.00 96.69 125 PRO A C 1
ATOM 1018 O O . PRO A 1 125 ? -17.339 -3.873 -3.283 1.00 96.69 125 PRO A O 1
ATOM 1021 N N . GLU A 1 126 ? -19.073 -5.267 -2.960 1.00 97.25 126 GLU A N 1
ATOM 1022 C CA . GLU A 1 126 ? -19.862 -4.382 -2.091 1.00 97.25 126 GLU A CA 1
ATOM 1023 C C . GLU A 1 126 ? -20.011 -4.897 -0.647 1.00 97.25 126 GLU A C 1
ATOM 1025 O O . GLU A 1 126 ? -20.741 -4.306 0.146 1.00 97.25 126 GLU A O 1
ATOM 1030 N N . THR A 1 127 ? -19.343 -5.997 -0.269 1.00 97.88 127 THR A N 1
ATOM 1031 C CA . THR A 1 127 ? -19.473 -6.580 1.083 1.00 97.88 127 THR A CA 1
ATOM 1032 C C . THR A 1 127 ? -18.202 -6.393 1.899 1.00 97.88 127 THR A C 1
ATOM 1034 O O . THR A 1 127 ? -17.145 -6.875 1.519 1.00 97.88 127 THR A O 1
ATOM 1037 N N . TYR A 1 128 ? -18.324 -5.741 3.055 1.00 98.12 128 TYR A N 1
ATOM 1038 C CA . TYR A 1 128 ? -17.215 -5.430 3.958 1.00 98.12 128 TYR A CA 1
ATOM 1039 C C . TYR A 1 128 ? -17.340 -6.326 5.186 1.00 98.12 128 TYR A C 1
ATOM 1041 O O . TYR A 1 128 ? -18.223 -6.142 6.023 1.00 98.12 128 TYR A O 1
ATOM 1049 N N . PHE A 1 129 ? -16.496 -7.347 5.260 1.00 98.38 129 PHE A N 1
ATOM 1050 C CA . PHE A 1 129 ? -16.517 -8.331 6.330 1.00 98.38 129 PHE A CA 1
ATOM 1051 C C . PHE A 1 129 ? -15.878 -7.783 7.616 1.00 98.38 129 PHE A C 1
ATOM 1053 O O . PHE A 1 129 ? -14.961 -6.964 7.595 1.00 98.38 129 PHE A O 1
ATOM 1060 N N . ASP A 1 130 ? -16.356 -8.277 8.762 1.00 98.50 130 ASP A N 1
ATOM 1061 C CA . ASP A 1 130 ? -15.845 -7.917 10.096 1.00 98.50 130 ASP A CA 1
ATOM 1062 C C . ASP A 1 130 ? -15.608 -9.145 11.000 1.00 98.50 130 ASP A C 1
ATOM 1064 O O . ASP A 1 130 ? -15.710 -9.117 12.227 1.00 98.50 130 ASP A O 1
ATOM 1068 N N . LYS A 1 131 ? -15.315 -10.298 10.402 1.00 97.62 131 LYS A N 1
ATOM 1069 C CA . LYS A 1 131 ? -14.881 -11.474 11.167 1.00 97.62 131 LYS A CA 1
ATOM 1070 C C . LYS A 1 131 ? -13.423 -11.296 11.604 1.00 97.62 131 LYS A C 1
ATOM 1072 O O . LYS A 1 131 ? -12.617 -10.952 10.752 1.00 97.62 131 LYS A O 1
ATOM 1077 N N . PRO A 1 132 ? -13.045 -11.527 12.874 1.00 96.50 132 PRO A N 1
ATOM 1078 C CA . PRO A 1 132 ? -11.642 -11.468 13.283 1.00 96.50 132 PRO A CA 1
ATOM 1079 C C . PRO A 1 132 ? -10.766 -12.451 12.505 1.00 96.50 132 PRO A C 1
ATOM 1081 O O . PRO A 1 132 ? -11.201 -13.573 12.244 1.00 96.50 132 PRO A O 1
ATOM 1084 N N . VAL A 1 133 ? -9.528 -12.051 12.218 1.00 94.12 133 VAL A N 1
ATOM 1085 C CA . VAL A 1 133 ? -8.468 -12.970 11.780 1.00 94.12 133 VAL A CA 1
ATOM 1086 C C . VAL A 1 133 ? -8.025 -13.788 12.997 1.00 94.12 133 VAL A C 1
ATOM 1088 O O . VAL A 1 133 ? -7.836 -13.218 14.075 1.00 94.12 133 VAL A O 1
ATOM 1091 N N . LYS A 1 134 ? -7.935 -15.111 12.858 1.00 87.69 134 LYS A N 1
ATOM 1092 C CA . LYS A 1 134 ? -7.550 -16.052 13.918 1.00 87.69 134 LYS A CA 1
ATOM 1093 C C . LYS A 1 134 ? -6.632 -17.125 13.365 1.00 87.69 134 LYS A C 1
ATOM 1095 O O . LYS A 1 134 ? -6.821 -17.466 12.177 1.00 87.69 134 LYS A O 1
#

Radius of gyration: 14.98 Å; chains: 1; bounding box: 36×32×34 Å

Foldseek 3Di:
DDKDFDAFADALVVLVVLVVVLPDPDCPCCVQAPVPDDSVCCVVLPLHDNADLSLLRFKTFIFDPPADQQHDANRSDQSQFLPPPVRDPRNNVRLVVVQVVLVVVQWHDDRSHSRMTGHNDRPRRPGGHRDDDD

Secondary structure (DSSP, 8-state):
--EEEEE----HHHHHHHHHHHTS---TTHHHH-TTS-GGGTTTTTSS-SS-GGGGT-EEEEEETT---SS-TT--SGGGSTT-TTS-HHHHHHHHHHHHHHHHTTEEE-TT-TTEEEESS-S-TT----PPP-

Sequence (134 aa):
LTLRIFDCYRPQRAVDHFVRWAASGDQRTKADYFPNIEKSRLFAEGYIAERSGHSRGSTVDLTIEGLDMGGPFDFFDPLSNTADPRVGVPQHANRLLLKLVMEKHGFRAYALEWWHFTLAEEPYPETYFDKPVK